Protein AF-A0A1C5T9K5-F1 (afdb_monomer_lite)

Sequence (155 aa):
MFAISLLAHETYLRQEYARAKGLVQGAFLMADTTYPIPIIYLNCVQAMCQINLKEQKEAIHSVNSAWEMARPDRFWEPFIEYHGLLQGLLEVCVRKKEPEIYKQLAGEIISFSRSWMKIHNPKMQKTVTDLLSPLEFSIAMLACRNWTNQEFWKS

Secondary structure (DSSP, 8-state):
-HHHHHHHHHHHHTT-HHHHHHHHHHHHHH-SS--HHHHHHHHHHHHHHHHHTT-HHHHHHHHHHHHHHHGGGT--HHHHHHTTTTTTHHIIIIITT-HHHHHHHHHHHHHHHHHHHHHHGGGSSSPPPSSS-HHHHHHHHHHTTT--HHHHH--

pLDDT: mean 89.66, std 10.44, range [45.16, 98.56]

Radius of gyration: 15.31 Å; chains: 1; bounding box: 41×36×38 Å

Foldseek 3Di:
DQVLLVVLVVCVVVVVLVVSLVSLVVVVVPDPDDDLVSLLSSLLSNLLSCVSVLVQVSSLVSNLVSCVSCPVVVNCVSCLVCLLSNLCSCVVNDCVPPVPNSVVSQVSSLVSVVVCQVVPQVVDPDGDDSPDRSNRSSVVSCVVVVHDPCSNNVD

Structure (mmCIF, N/CA/C/O backbone):
data_AF-A0A1C5T9K5-F1
#
_entry.id   AF-A0A1C5T9K5-F1
#
loop_
_atom_site.group_PDB
_atom_site.id
_atom_site.type_symbol
_atom_site.label_atom_id
_atom_site.label_alt_id
_atom_site.label_comp_id
_atom_site.label_asym_id
_atom_site.label_entity_id
_atom_site.label_seq_id
_atom_site.pdbx_PDB_ins_code
_atom_site.Cartn_x
_atom_site.Cartn_y
_atom_site.Cartn_z
_atom_site.occupancy
_atom_site.B_iso_or_equiv
_atom_site.auth_seq_id
_atom_site.auth_comp_id
_atom_site.auth_asym_id
_atom_site.auth_atom_id
_atom_site.pdbx_PDB_model_num
ATOM 1 N N . MET A 1 1 ? -14.377 -11.401 -5.842 1.00 85.88 1 MET A N 1
ATOM 2 C CA . MET A 1 1 ? -13.617 -10.321 -5.166 1.00 85.88 1 MET A CA 1
ATOM 3 C C . MET A 1 1 ? -12.305 -9.941 -5.846 1.00 85.88 1 MET A C 1
ATOM 5 O O . MET A 1 1 ? -12.094 -8.752 -6.021 1.00 85.88 1 MET A O 1
ATOM 9 N N . PHE A 1 2 ? -11.456 -10.876 -6.291 1.00 89.25 2 PHE A N 1
ATOM 10 C CA . PHE A 1 2 ? -10.180 -10.515 -6.944 1.00 89.25 2 PHE A CA 1
ATOM 11 C C . PHE A 1 2 ? -10.342 -9.658 -8.221 1.00 89.25 2 PHE A C 1
ATOM 13 O O . PHE A 1 2 ? -9.606 -8.707 -8.444 1.00 89.25 2 PHE A O 1
ATOM 20 N N . ALA A 1 3 ? -11.376 -9.902 -9.033 1.00 93.94 3 ALA A N 1
ATOM 21 C CA . ALA A 1 3 ? -11.682 -9.021 -10.167 1.00 93.94 3 ALA A CA 1
ATOM 22 C C . ALA A 1 3 ? -11.980 -7.569 -9.732 1.00 93.94 3 ALA A C 1
ATOM 24 O O . ALA A 1 3 ? -11.598 -6.625 -10.418 1.00 93.94 3 ALA A O 1
ATOM 25 N N . ILE A 1 4 ? -12.616 -7.386 -8.568 1.00 94.56 4 ILE A N 1
ATOM 26 C CA . ILE A 1 4 ? -12.913 -6.056 -8.028 1.00 94.56 4 ILE A CA 1
ATOM 27 C C . ILE A 1 4 ? -11.651 -5.382 -7.492 1.00 94.56 4 ILE A C 1
ATOM 29 O O . ILE A 1 4 ? -11.523 -4.176 -7.661 1.00 94.56 4 ILE A O 1
ATOM 33 N N . SER A 1 5 ? -10.691 -6.118 -6.915 1.00 94.50 5 SER A N 1
ATOM 34 C CA . SER A 1 5 ? -9.419 -5.508 -6.498 1.00 94.50 5 SER A CA 1
ATOM 35 C C . SER A 1 5 ? -8.642 -4.957 -7.690 1.00 94.50 5 SER A C 1
ATOM 37 O O . SER A 1 5 ? -8.123 -3.847 -7.610 1.00 94.50 5 SER A O 1
ATOM 39 N N . LEU A 1 6 ? -8.627 -5.675 -8.819 1.00 96.12 6 LEU A N 1
ATOM 40 C CA . LEU A 1 6 ? -8.020 -5.187 -10.060 1.00 96.12 6 LEU A CA 1
ATOM 41 C C . LEU A 1 6 ? -8.764 -3.969 -10.624 1.00 96.12 6 LEU A C 1
ATOM 43 O O . LEU A 1 6 ? -8.126 -2.975 -10.961 1.00 96.12 6 LEU A O 1
ATOM 47 N N . LEU A 1 7 ? -10.100 -4.012 -10.674 1.00 97.94 7 LEU A N 1
ATOM 48 C CA . LEU A 1 7 ? -10.918 -2.889 -11.148 1.00 97.94 7 LEU A CA 1
ATOM 49 C C . LEU A 1 7 ? -10.754 -1.642 -10.265 1.00 97.94 7 LEU A C 1
ATOM 51 O O . LEU A 1 7 ? -10.615 -0.529 -10.770 1.00 97.94 7 LEU A O 1
ATOM 55 N N . ALA A 1 8 ? -10.752 -1.812 -8.943 1.00 98.00 8 ALA A N 1
ATOM 56 C CA . ALA A 1 8 ? -10.549 -0.722 -7.999 1.00 98.00 8 ALA A CA 1
ATOM 57 C C . ALA A 1 8 ? -9.136 -0.139 -8.120 1.00 98.00 8 ALA A C 1
ATOM 59 O O . ALA A 1 8 ? -8.983 1.080 -8.095 1.00 98.00 8 ALA A O 1
ATOM 60 N N . HIS A 1 9 ? -8.114 -0.978 -8.314 1.00 97.81 9 HIS A N 1
ATOM 61 C CA . HIS A 1 9 ? -6.752 -0.509 -8.554 1.00 97.81 9 HIS A CA 1
ATOM 62 C C . HIS A 1 9 ? -6.638 0.259 -9.881 1.00 97.81 9 HIS A C 1
ATOM 64 O O . HIS A 1 9 ? -6.068 1.345 -9.914 1.00 97.81 9 HIS A O 1
ATOM 70 N N . GLU A 1 10 ? -7.239 -0.228 -10.965 1.00 97.94 10 GLU A N 1
ATOM 71 C CA . GLU A 1 10 ? -7.282 0.497 -12.241 1.00 97.94 10 GLU A CA 1
ATOM 72 C C . GLU A 1 10 ? -8.002 1.852 -12.104 1.00 97.94 10 GLU A C 1
ATOM 74 O O . GLU A 1 10 ? -7.507 2.881 -12.567 1.00 97.94 10 GLU A O 1
ATOM 79 N N . THR A 1 11 ? -9.124 1.875 -11.381 1.00 98.38 11 THR A N 1
ATOM 80 C CA . THR A 1 11 ? -9.870 3.102 -11.058 1.00 98.38 11 THR A CA 1
ATOM 81 C C . THR A 1 11 ? -9.022 4.069 -10.218 1.00 98.38 11 THR A C 1
ATOM 83 O O . THR A 1 11 ? -9.031 5.277 -10.456 1.00 98.38 11 THR A O 1
ATOM 86 N N . TYR A 1 12 ? -8.223 3.548 -9.280 1.00 98.06 12 TYR A N 1
ATOM 87 C CA . TYR A 1 12 ? -7.244 4.326 -8.519 1.00 98.06 12 TYR A CA 1
ATOM 88 C C . TYR A 1 12 ? -6.169 4.941 -9.428 1.00 98.06 12 TYR A C 1
ATOM 90 O O . TYR A 1 12 ? -5.847 6.118 -9.275 1.00 98.06 12 TYR A O 1
ATOM 98 N N . LEU A 1 13 ? -5.640 4.190 -10.401 1.00 96.00 13 LEU A N 1
ATOM 99 C CA . LEU A 1 13 ? -4.630 4.688 -11.346 1.00 96.00 13 LEU A CA 1
ATOM 100 C C . LEU A 1 13 ? -5.172 5.805 -12.251 1.00 96.00 13 LEU A C 1
ATOM 102 O O . LEU A 1 13 ? -4.418 6.688 -12.659 1.00 96.00 13 LEU A O 1
ATOM 106 N N . ARG A 1 14 ? -6.485 5.819 -12.508 1.00 97.75 14 ARG A N 1
ATOM 107 C CA . ARG A 1 14 ? -7.199 6.929 -13.167 1.00 97.75 14 ARG A CA 1
ATOM 108 C C . ARG A 1 14 ? -7.465 8.127 -12.251 1.00 97.75 14 ARG A C 1
ATOM 110 O O . ARG A 1 14 ? -8.081 9.095 -12.681 1.00 97.75 14 ARG A O 1
ATOM 117 N N . GLN A 1 15 ? -6.976 8.081 -11.012 1.00 96.94 15 GLN A N 1
ATOM 118 C CA . GLN A 1 15 ? -7.138 9.107 -9.979 1.00 96.94 15 GLN A CA 1
ATOM 119 C C . GLN A 1 15 ? -8.588 9.300 -9.504 1.00 96.94 15 GLN A C 1
ATOM 121 O O . GLN A 1 15 ? -8.910 10.279 -8.833 1.00 96.94 15 GLN A O 1
ATOM 126 N N . GLU A 1 16 ? -9.472 8.339 -9.778 1.00 98.19 16 GLU A N 1
ATOM 127 C CA . GLU A 1 16 ? -10.859 8.343 -9.308 1.00 98.19 16 GLU A CA 1
ATOM 128 C C . GLU A 1 16 ? -10.943 7.750 -7.883 1.00 98.19 16 GLU A C 1
ATOM 130 O O . GLU A 1 16 ? -11.641 6.768 -7.631 1.00 98.19 16 GLU A O 1
ATOM 135 N N . TYR A 1 17 ? -10.205 8.328 -6.926 1.00 98.00 17 TYR A N 1
ATOM 136 C CA . TYR A 1 17 ? -9.956 7.729 -5.602 1.00 98.00 17 TYR A CA 1
ATOM 137 C C . TYR A 1 17 ? -11.228 7.431 -4.798 1.00 98.00 17 TYR A C 1
ATOM 139 O O . TYR A 1 17 ? -11.350 6.359 -4.207 1.00 98.00 17 TYR A O 1
ATOM 147 N N . ALA A 1 18 ? -12.200 8.348 -4.797 1.00 98.31 18 ALA A N 1
ATOM 148 C CA . ALA A 1 18 ? -13.473 8.147 -4.103 1.00 98.31 18 ALA A CA 1
ATOM 149 C C . ALA A 1 18 ? -14.289 7.001 -4.724 1.00 98.31 18 ALA A C 1
ATOM 151 O O . ALA A 1 18 ? -14.890 6.203 -4.006 1.00 98.31 18 ALA A O 1
ATOM 152 N N . ARG A 1 19 ? -14.259 6.875 -6.056 1.00 98.31 19 ARG A N 1
ATOM 153 C CA . ARG A 1 19 ? -14.926 5.786 -6.776 1.00 98.31 19 ARG A CA 1
ATOM 154 C C . ARG A 1 19 ? -14.241 4.451 -6.508 1.00 98.31 19 ARG A C 1
ATOM 156 O O . ARG A 1 19 ? -14.924 3.481 -6.202 1.00 98.31 19 ARG A O 1
ATOM 163 N N . ALA A 1 20 ? -12.911 4.408 -6.573 1.00 98.56 20 ALA A N 1
ATOM 164 C CA . ALA A 1 20 ? -12.129 3.217 -6.251 1.00 98.56 20 ALA A CA 1
ATOM 165 C C . ALA A 1 20 ? -12.397 2.745 -4.813 1.00 98.56 20 ALA A C 1
ATOM 167 O O . ALA A 1 20 ? -12.703 1.573 -4.601 1.00 98.56 20 ALA A O 1
ATOM 168 N N . LYS A 1 21 ? -12.396 3.665 -3.839 1.00 98.50 21 LYS A N 1
ATOM 169 C CA . LYS A 1 21 ? -12.785 3.378 -2.450 1.00 98.50 21 LYS A CA 1
ATOM 170 C C . LYS A 1 21 ? -14.209 2.815 -2.361 1.00 98.50 21 LYS A C 1
ATOM 172 O O . LYS A 1 21 ? -14.415 1.810 -1.688 1.00 98.50 21 LYS A O 1
ATOM 177 N N . GLY A 1 22 ? -15.172 3.408 -3.071 1.00 98.19 22 GLY A N 1
ATOM 178 C CA . GLY A 1 22 ? -16.553 2.916 -3.125 1.00 98.19 22 GLY A CA 1
ATOM 179 C C . GLY A 1 22 ? -16.676 1.501 -3.704 1.00 98.19 22 GLY A C 1
ATOM 180 O O . GLY A 1 22 ? -17.421 0.686 -3.165 1.00 98.19 22 GLY A O 1
ATOM 181 N N . LEU A 1 23 ? -15.903 1.173 -4.747 1.00 98.19 23 LEU A N 1
ATOM 182 C CA . LEU A 1 23 ? -15.835 -0.186 -5.304 1.00 98.19 23 LEU A CA 1
ATOM 183 C C . LEU A 1 23 ? -15.324 -1.195 -4.270 1.00 98.19 23 LEU A C 1
ATOM 185 O O . LEU A 1 23 ? -15.892 -2.279 -4.144 1.00 98.19 23 LEU A O 1
ATOM 189 N N . VAL A 1 24 ? -14.282 -0.835 -3.513 1.00 98.00 24 VAL A N 1
ATOM 190 C CA . VAL A 1 24 ? -13.754 -1.697 -2.448 1.00 98.00 24 VAL A CA 1
ATOM 191 C C . VAL A 1 24 ? -14.787 -1.905 -1.338 1.00 98.00 24 VAL A C 1
ATOM 193 O O . VAL A 1 24 ? -15.056 -3.042 -0.957 1.00 98.00 24 VAL A O 1
ATOM 196 N N . GLN A 1 25 ? -15.419 -0.834 -0.859 1.00 97.06 25 GLN A N 1
ATOM 197 C CA . GLN A 1 25 ? -16.441 -0.918 0.189 1.00 97.06 25 GLN A CA 1
ATOM 198 C C . GLN A 1 25 ? -17.658 -1.741 -0.253 1.00 97.06 25 GLN A C 1
ATOM 200 O O . GLN A 1 25 ? -18.175 -2.542 0.524 1.00 97.06 25 GLN A O 1
ATOM 205 N N . GLY A 1 26 ? -18.077 -1.600 -1.515 1.00 96.75 26 GLY A N 1
ATOM 206 C CA . GLY A 1 26 ? -19.110 -2.444 -2.110 1.00 96.75 26 GLY A CA 1
ATOM 207 C C . GLY A 1 26 ? -18.705 -3.919 -2.143 1.00 96.75 26 GLY A C 1
ATOM 208 O O . GLY A 1 26 ? -19.513 -4.777 -1.800 1.00 96.75 26 GLY A O 1
ATOM 209 N N . ALA A 1 27 ? -17.446 -4.225 -2.474 1.00 95.81 27 ALA A N 1
ATOM 210 C CA . ALA A 1 27 ? -16.939 -5.597 -2.441 1.00 95.81 27 ALA A CA 1
ATOM 211 C C . ALA A 1 27 ? -16.984 -6.202 -1.032 1.00 95.81 27 ALA A C 1
ATOM 213 O O . ALA A 1 27 ? -17.383 -7.354 -0.893 1.00 95.81 27 ALA A O 1
ATOM 214 N N . PHE A 1 28 ? -16.618 -5.432 -0.002 1.00 95.06 28 PHE A N 1
ATOM 215 C CA . PHE A 1 28 ? -16.715 -5.883 1.389 1.00 95.06 28 PHE A CA 1
ATOM 216 C C . PHE A 1 28 ? -18.160 -6.097 1.837 1.00 95.06 28 PHE A C 1
ATOM 218 O O . PHE A 1 28 ? -18.438 -7.085 2.505 1.00 95.06 28 PHE A O 1
ATOM 225 N N . LEU A 1 29 ? -19.086 -5.219 1.439 1.00 94.88 29 LEU A N 1
ATOM 226 C CA . LEU A 1 29 ? -20.507 -5.358 1.772 1.00 94.88 29 LEU A CA 1
ATOM 227 C C . LEU A 1 29 ? -21.147 -6.591 1.117 1.00 94.88 29 LEU A C 1
ATOM 229 O O . LEU A 1 29 ? -22.033 -7.209 1.697 1.00 94.88 29 LEU A O 1
ATOM 233 N N . MET A 1 30 ? -20.720 -6.925 -0.101 1.00 91.56 30 MET A N 1
ATOM 234 C CA . MET A 1 30 ? -21.253 -8.055 -0.867 1.00 91.56 30 MET A CA 1
ATOM 235 C C . MET A 1 30 ? -20.560 -9.388 -0.560 1.00 91.56 30 MET A C 1
ATOM 237 O O . MET A 1 30 ? -20.980 -10.414 -1.093 1.00 91.56 30 MET A O 1
ATOM 241 N N . ALA A 1 31 ? -19.493 -9.389 0.241 1.00 90.12 31 ALA A N 1
ATOM 242 C CA . ALA A 1 31 ? -18.798 -10.611 0.614 1.00 90.12 31 ALA A CA 1
ATOM 243 C C . ALA A 1 31 ? -19.671 -11.437 1.572 1.00 90.12 31 ALA A C 1
ATOM 245 O O . ALA A 1 31 ? -20.016 -10.991 2.662 1.00 90.12 31 ALA A O 1
ATOM 246 N N . ASP A 1 32 ? -20.014 -12.654 1.164 1.00 86.94 32 ASP A N 1
ATOM 247 C CA . ASP A 1 32 ? -20.754 -13.638 1.959 1.00 86.94 32 ASP A CA 1
ATOM 248 C C . ASP A 1 32 ? -19.838 -14.471 2.869 1.00 86.94 32 ASP A C 1
ATOM 250 O O . ASP A 1 32 ? -20.283 -15.054 3.857 1.00 86.94 32 ASP A O 1
ATOM 254 N N . THR A 1 33 ? -18.544 -14.513 2.549 1.00 88.25 33 THR A N 1
ATOM 255 C CA . THR A 1 33 ? -17.512 -15.197 3.324 1.00 88.25 33 THR A CA 1
ATOM 256 C C . THR A 1 33 ? -16.155 -14.497 3.210 1.00 88.25 33 THR A C 1
ATOM 258 O O . THR A 1 33 ? -15.931 -13.614 2.375 1.00 88.25 33 THR A O 1
ATOM 261 N N . THR A 1 34 ? -15.216 -14.903 4.061 1.00 86.38 34 THR A N 1
ATOM 262 C CA . THR A 1 34 ? -13.850 -14.385 4.066 1.00 86.38 34 THR A CA 1
ATOM 263 C C . THR A 1 34 ? -13.026 -15.083 2.993 1.00 86.38 34 THR A C 1
ATOM 265 O O . THR A 1 34 ? -12.726 -16.270 3.095 1.00 86.38 34 THR A O 1
ATOM 268 N N . TYR A 1 35 ? -12.585 -14.319 1.995 1.00 89.19 35 TYR A N 1
ATOM 269 C CA . TYR A 1 35 ? -11.564 -14.743 1.039 1.00 89.19 35 TYR A CA 1
ATOM 270 C C . TYR A 1 35 ? -10.278 -13.944 1.311 1.00 89.19 35 TYR A C 1
ATOM 272 O O . TYR A 1 35 ? -10.178 -12.806 0.844 1.00 89.19 35 TYR A O 1
ATOM 280 N N . PRO A 1 36 ? -9.304 -14.488 2.068 1.00 91.25 36 PRO A N 1
ATOM 281 C CA . PRO A 1 36 ? -8.221 -13.687 2.640 1.00 91.25 36 PRO A CA 1
ATOM 282 C C . PRO A 1 36 ? -7.380 -12.936 1.607 1.00 91.25 36 PRO A C 1
ATOM 284 O O . PRO A 1 36 ? -7.255 -11.720 1.684 1.00 91.25 36 PRO A O 1
ATOM 287 N N . ILE A 1 37 ? -6.888 -13.629 0.575 1.00 94.81 37 ILE A N 1
ATOM 288 C CA . ILE A 1 37 ? -6.024 -13.031 -0.456 1.00 94.81 37 ILE A CA 1
ATOM 289 C C . ILE A 1 37 ? -6.665 -11.789 -1.105 1.00 94.81 37 ILE A C 1
ATOM 291 O O . ILE A 1 37 ? -6.085 -10.705 -1.016 1.00 94.81 37 ILE A O 1
ATOM 295 N N . PRO A 1 38 ? -7.859 -11.866 -1.731 1.00 94.75 38 PRO A N 1
ATOM 296 C CA . PRO A 1 38 ? -8.454 -10.681 -2.338 1.00 94.75 38 PRO A CA 1
ATOM 297 C C . PRO A 1 38 ? -8.838 -9.609 -1.310 1.00 94.75 38 PRO A C 1
ATOM 299 O O . PRO A 1 38 ? -8.806 -8.435 -1.660 1.00 94.75 38 PRO A O 1
ATOM 302 N N . ILE A 1 39 ? -9.164 -9.963 -0.061 1.00 96.25 39 ILE A N 1
ATOM 303 C CA . ILE A 1 39 ? -9.445 -8.974 0.993 1.00 96.25 39 ILE A CA 1
ATOM 304 C C . ILE A 1 39 ? -8.181 -8.198 1.385 1.00 96.25 39 ILE A C 1
ATOM 306 O O . ILE A 1 39 ? -8.265 -6.985 1.578 1.00 96.25 39 ILE A O 1
ATOM 310 N N . ILE A 1 40 ? -7.017 -8.848 1.458 1.00 97.62 40 ILE A N 1
ATOM 311 C CA . ILE A 1 40 ? -5.730 -8.179 1.715 1.00 97.62 40 ILE A CA 1
ATOM 312 C C . ILE A 1 40 ? -5.453 -7.162 0.601 1.00 97.62 40 ILE A C 1
ATOM 314 O O . ILE A 1 40 ? -5.245 -5.982 0.881 1.00 97.62 40 ILE A O 1
ATOM 318 N N . TYR A 1 41 ? -5.561 -7.583 -0.664 1.00 97.81 41 TYR A N 1
ATOM 319 C CA . TYR A 1 41 ? -5.410 -6.692 -1.819 1.00 97.81 41 TYR A CA 1
ATOM 320 C C . TYR A 1 41 ? -6.404 -5.522 -1.799 1.00 97.81 41 TYR A C 1
ATOM 322 O O . TYR A 1 41 ? -6.016 -4.376 -2.025 1.00 97.81 41 TYR A O 1
ATOM 330 N N . LEU A 1 42 ? -7.681 -5.788 -1.512 1.00 97.75 42 LEU A N 1
ATOM 331 C CA . LEU A 1 42 ? -8.717 -4.758 -1.409 1.00 97.75 42 LEU A CA 1
ATOM 332 C C . LEU A 1 42 ? -8.400 -3.745 -0.302 1.00 97.75 42 LEU A C 1
ATOM 334 O O . LEU A 1 42 ? -8.509 -2.545 -0.537 1.00 97.75 42 LEU A O 1
ATOM 338 N N . ASN A 1 43 ? -7.946 -4.198 0.868 1.00 98.00 43 ASN A N 1
ATOM 339 C CA . ASN A 1 43 ? -7.538 -3.308 1.955 1.00 98.00 43 ASN A CA 1
ATOM 340 C C . ASN A 1 43 ? -6.328 -2.442 1.577 1.00 98.00 43 ASN A C 1
ATOM 342 O O . ASN A 1 43 ? -6.318 -1.253 1.894 1.00 98.00 43 ASN A O 1
ATOM 346 N N . CYS A 1 44 ? -5.341 -2.985 0.853 1.00 98.12 44 CYS A N 1
ATOM 347 C CA . CYS A 1 44 ? -4.236 -2.181 0.325 1.00 98.12 44 CYS A CA 1
ATOM 348 C C . CYS A 1 44 ? -4.738 -1.098 -0.642 1.00 98.12 44 CYS A C 1
ATOM 350 O O . CYS A 1 44 ? -4.380 0.069 -0.489 1.00 98.12 44 CYS A O 1
ATOM 352 N N . VAL A 1 45 ? -5.617 -1.448 -1.589 1.00 98.19 45 VAL A N 1
ATOM 353 C CA . VAL A 1 45 ? -6.203 -0.480 -2.535 1.00 98.19 45 VAL A CA 1
ATOM 354 C C . VAL A 1 45 ? -7.035 0.576 -1.803 1.00 98.19 45 VAL A C 1
ATOM 356 O O . VAL A 1 45 ? -6.950 1.762 -2.125 1.00 98.19 45 VAL A O 1
ATOM 359 N N . GLN A 1 46 ? -7.802 0.185 -0.784 1.00 98.50 46 GLN A N 1
ATOM 360 C CA . GLN A 1 46 ? -8.557 1.123 0.040 1.00 98.50 46 GLN A CA 1
ATOM 361 C C . GLN A 1 46 ? -7.635 2.084 0.795 1.00 98.50 46 GLN A C 1
ATOM 363 O O . GLN A 1 46 ? -7.884 3.289 0.755 1.00 98.50 46 GLN A O 1
ATOM 368 N N . ALA A 1 47 ? -6.547 1.592 1.394 1.00 98.00 47 ALA A N 1
ATOM 369 C CA . ALA A 1 47 ? -5.545 2.436 2.041 1.00 98.00 47 ALA A CA 1
ATOM 370 C C . ALA A 1 47 ? -4.925 3.437 1.059 1.00 98.00 47 ALA A C 1
ATOM 372 O O . ALA A 1 47 ? -4.853 4.628 1.351 1.00 98.00 47 ALA A O 1
ATOM 373 N N . MET A 1 48 ? -4.546 2.982 -0.138 1.00 96.81 48 MET A N 1
ATOM 374 C CA . MET A 1 48 ? -4.027 3.852 -1.196 1.00 96.81 48 MET A CA 1
ATOM 375 C C . MET A 1 48 ? -5.021 4.971 -1.542 1.00 96.81 48 MET A C 1
ATOM 377 O O . MET A 1 48 ? -4.633 6.138 -1.640 1.00 96.81 48 MET A O 1
ATOM 381 N N . CYS A 1 49 ? -6.310 4.646 -1.684 1.00 97.69 49 CYS A N 1
ATOM 382 C CA . CYS A 1 49 ? -7.356 5.643 -1.924 1.00 97.69 49 CYS A CA 1
ATOM 383 C C . CYS A 1 49 ? -7.482 6.625 -0.750 1.00 97.69 49 CYS A C 1
ATOM 385 O O . CYS A 1 49 ? -7.514 7.833 -0.968 1.00 97.69 49 CYS A O 1
ATOM 387 N N . GLN A 1 50 ? -7.503 6.119 0.484 1.00 97.12 50 GLN A N 1
ATOM 388 C CA . GLN A 1 50 ? -7.632 6.911 1.710 1.00 97.12 50 GLN A CA 1
ATOM 389 C C . GLN A 1 50 ? -6.471 7.901 1.887 1.00 97.12 50 GLN A C 1
ATOM 391 O O . GLN A 1 50 ? -6.720 9.070 2.173 1.00 97.12 50 GLN A O 1
ATOM 396 N N . ILE A 1 51 ? -5.223 7.499 1.607 1.00 92.75 51 ILE A N 1
ATOM 397 C CA . ILE A 1 51 ? -4.066 8.418 1.596 1.00 92.75 51 ILE A CA 1
ATOM 398 C C . ILE A 1 51 ? -4.316 9.578 0.625 1.00 92.75 51 ILE A C 1
ATOM 400 O O . ILE A 1 51 ? -4.120 10.744 0.962 1.00 92.75 51 ILE A O 1
ATOM 404 N N . ASN A 1 52 ? -4.789 9.281 -0.588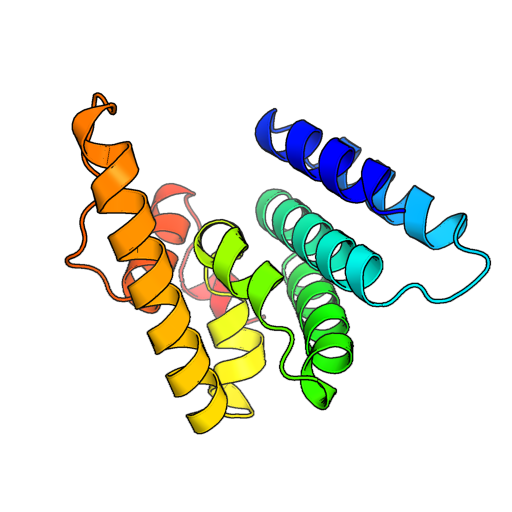 1.00 92.56 52 ASN A N 1
ATOM 405 C CA . ASN A 1 52 ? -5.044 10.309 -1.601 1.00 92.56 52 ASN A CA 1
ATOM 406 C C . ASN A 1 52 ? -6.230 11.221 -1.246 1.00 92.56 52 ASN A C 1
ATOM 408 O O . ASN A 1 52 ? -6.259 12.376 -1.665 1.00 92.56 52 ASN A O 1
ATOM 412 N N . LEU A 1 53 ? -7.174 10.726 -0.445 1.00 94.00 53 LEU A N 1
ATOM 413 C CA . LEU A 1 53 ? -8.311 11.481 0.087 1.00 94.00 53 LEU A CA 1
ATOM 414 C C . LEU A 1 53 ? -8.004 12.189 1.419 1.00 94.00 53 LEU A C 1
ATOM 416 O O . LEU A 1 53 ? -8.882 12.853 1.962 1.00 94.00 53 LEU A O 1
ATOM 420 N N . LYS A 1 54 ? -6.765 12.093 1.927 1.00 91.38 54 LYS A N 1
ATOM 421 C CA . LYS A 1 54 ? -6.325 12.634 3.229 1.00 91.38 54 LYS A CA 1
ATOM 422 C C . LYS A 1 54 ? -7.034 12.016 4.447 1.00 91.38 54 LYS A C 1
ATOM 424 O O . LYS A 1 54 ? -7.144 12.641 5.497 1.00 91.38 54 LYS A O 1
ATOM 429 N N . GLU A 1 55 ? -7.461 10.764 4.332 1.00 94.62 55 GLU A N 1
ATOM 430 C CA . GLU A 1 55 ? -8.133 9.972 5.372 1.00 94.62 55 GLU A CA 1
ATOM 431 C C . GLU A 1 55 ? -7.118 9.073 6.103 1.00 94.62 55 GLU A C 1
ATOM 433 O O . GLU A 1 55 ? -7.119 7.846 5.996 1.00 94.62 55 GLU A O 1
ATOM 438 N N . GLN A 1 56 ? -6.159 9.701 6.786 1.00 90.31 56 GLN A N 1
ATOM 439 C CA . GLN A 1 56 ? -4.954 9.024 7.277 1.00 90.31 56 GLN A CA 1
ATOM 440 C C . GLN A 1 56 ? -5.237 7.941 8.331 1.00 90.31 56 GLN A C 1
ATOM 442 O O . GLN A 1 56 ? -4.634 6.867 8.306 1.00 90.31 56 GLN A O 1
ATOM 447 N N . LYS A 1 57 ? -6.168 8.200 9.256 1.00 93.69 57 LYS A N 1
ATOM 448 C CA . LYS A 1 57 ? -6.520 7.247 10.322 1.00 93.69 57 LYS A CA 1
ATOM 449 C C . LYS A 1 57 ? -7.155 5.990 9.739 1.00 93.69 57 LYS A C 1
ATOM 451 O O . LYS A 1 57 ? -6.849 4.873 10.151 1.00 93.69 57 LYS A O 1
ATOM 456 N N . GLU A 1 58 ? -8.010 6.179 8.748 1.00 96.69 58 GLU A N 1
ATOM 457 C CA . GLU A 1 58 ? -8.692 5.123 8.029 1.00 96.69 58 GLU A CA 1
ATOM 458 C C . GLU A 1 58 ? -7.707 4.335 7.159 1.00 96.69 58 GLU A C 1
ATOM 460 O O . GLU A 1 58 ? -7.801 3.110 7.105 1.00 96.69 58 GLU A O 1
ATOM 465 N N . ALA A 1 59 ? -6.719 5.004 6.554 1.00 96.44 59 ALA A N 1
ATOM 466 C CA . ALA A 1 59 ? -5.646 4.351 5.806 1.00 96.44 59 ALA A CA 1
ATOM 467 C C . ALA A 1 59 ? -4.804 3.426 6.699 1.00 96.44 59 ALA A C 1
ATOM 469 O O . ALA A 1 59 ? -4.560 2.271 6.345 1.00 96.44 59 ALA A O 1
ATOM 470 N N . ILE A 1 60 ? -4.429 3.898 7.893 1.00 95.50 60 ILE A N 1
ATOM 471 C CA . ILE A 1 60 ? -3.740 3.090 8.910 1.00 95.50 60 ILE A CA 1
ATOM 472 C C . ILE A 1 60 ? -4.598 1.886 9.312 1.00 95.50 60 ILE A C 1
ATOM 474 O O . ILE A 1 60 ? -4.079 0.775 9.440 1.00 95.50 60 ILE A O 1
ATOM 478 N N . HIS A 1 61 ? -5.904 2.073 9.507 1.00 96.81 61 HIS A N 1
ATOM 479 C CA . HIS A 1 61 ? -6.804 0.974 9.851 1.00 96.81 61 HIS A CA 1
ATOM 480 C C . HIS A 1 61 ? -6.846 -0.100 8.753 1.00 96.81 61 HIS A C 1
ATOM 482 O O . HIS A 1 61 ? -6.649 -1.278 9.050 1.00 96.81 61 HIS A O 1
ATOM 488 N N . SER A 1 62 ? -7.016 0.303 7.491 1.00 97.88 62 SER A N 1
ATOM 489 C CA . SER A 1 62 ? -7.045 -0.610 6.342 1.00 97.88 62 SER A CA 1
ATOM 490 C C . SER A 1 62 ? -5.733 -1.392 6.197 1.00 97.88 62 SER A C 1
ATOM 492 O O . SER A 1 62 ? -5.757 -2.612 6.038 1.00 97.88 62 SER A O 1
ATOM 494 N N . VAL A 1 63 ? -4.572 -0.732 6.330 1.00 96.88 63 VAL A N 1
ATOM 495 C CA . VAL A 1 63 ? -3.266 -1.420 6.279 1.00 96.88 63 VAL A CA 1
ATOM 496 C C . VAL A 1 63 ? -3.096 -2.397 7.438 1.00 96.88 63 VAL A C 1
ATOM 498 O O . VAL A 1 63 ? -2.638 -3.511 7.209 1.00 96.88 63 VAL A O 1
ATOM 501 N N . ASN A 1 64 ? -3.482 -2.034 8.665 1.00 96.12 64 ASN A N 1
ATOM 502 C CA . ASN A 1 64 ? -3.411 -2.972 9.790 1.00 96.12 64 ASN A CA 1
ATOM 503 C C . ASN A 1 64 ? -4.349 -4.172 9.588 1.00 96.12 64 ASN A C 1
ATOM 505 O O . ASN A 1 64 ? -3.959 -5.290 9.901 1.00 96.12 64 ASN A O 1
ATOM 509 N N . SER A 1 65 ? -5.549 -3.967 9.035 1.00 96.19 65 SER A N 1
ATOM 510 C CA . SER A 1 65 ? -6.472 -5.065 8.726 1.00 96.19 65 SER A CA 1
ATOM 511 C C . SER A 1 65 ? -5.872 -6.037 7.706 1.00 96.19 65 SER A C 1
ATOM 513 O O . SER A 1 65 ? -5.873 -7.247 7.934 1.00 96.19 65 SER A O 1
ATOM 515 N N . ALA A 1 66 ? -5.280 -5.511 6.628 1.00 97.06 66 ALA A N 1
ATOM 516 C CA . ALA A 1 66 ? -4.532 -6.315 5.666 1.00 97.06 66 ALA A CA 1
ATOM 517 C C . ALA A 1 66 ? -3.358 -7.050 6.330 1.00 97.06 66 ALA A C 1
ATOM 519 O O . ALA A 1 66 ? -3.153 -8.236 6.080 1.00 97.06 66 ALA A O 1
ATOM 520 N N . TRP A 1 67 ? -2.586 -6.350 7.168 1.00 96.25 67 TRP A N 1
ATOM 521 C CA . TRP A 1 67 ? -1.380 -6.882 7.800 1.00 96.25 67 TRP A CA 1
ATOM 522 C C . TRP A 1 67 ? -1.689 -8.046 8.735 1.00 96.25 67 TRP A C 1
ATOM 524 O O . TRP A 1 67 ? -1.086 -9.103 8.595 1.00 96.25 67 TRP A O 1
ATOM 534 N N . GLU A 1 68 ? -2.656 -7.895 9.643 1.00 95.00 68 GLU A N 1
ATOM 535 C CA . GLU A 1 68 ? -3.022 -8.967 10.578 1.00 95.00 68 GLU A CA 1
ATOM 536 C C . GLU A 1 68 ? -3.560 -10.206 9.852 1.00 95.00 68 GLU A C 1
ATOM 538 O O . GLU A 1 68 ? -3.322 -11.327 10.294 1.00 95.00 68 GLU A O 1
ATOM 543 N N . MET A 1 69 ? -4.232 -10.024 8.711 1.00 95.56 69 MET A N 1
ATOM 544 C CA . MET A 1 69 ? -4.697 -11.139 7.885 1.00 95.56 69 MET A CA 1
ATOM 545 C C . MET A 1 69 ? -3.550 -11.843 7.148 1.00 95.56 69 MET A C 1
ATOM 547 O O . MET A 1 69 ? -3.574 -13.059 7.004 1.00 95.56 69 MET A O 1
ATOM 551 N N . ALA A 1 70 ? -2.548 -11.091 6.693 1.00 95.75 70 ALA A N 1
ATOM 552 C CA . ALA A 1 70 ? -1.386 -11.611 5.974 1.00 95.75 70 ALA A CA 1
ATOM 553 C C . ALA A 1 70 ? -0.314 -12.234 6.885 1.00 95.75 70 ALA A C 1
ATOM 555 O O . ALA A 1 70 ? 0.476 -13.077 6.452 1.00 95.75 70 ALA A O 1
ATOM 556 N N . ARG A 1 71 ? -0.244 -11.780 8.141 1.00 91.38 71 ARG A N 1
ATOM 557 C CA . ARG A 1 71 ? 0.841 -12.075 9.083 1.00 91.38 71 ARG A CA 1
ATOM 558 C C . ARG A 1 71 ? 1.055 -13.569 9.366 1.00 91.38 71 ARG A C 1
ATOM 560 O O . ARG A 1 71 ? 2.226 -13.954 9.385 1.00 91.38 71 ARG A O 1
ATOM 567 N N . PRO A 1 72 ? 0.019 -14.411 9.571 1.00 92.50 72 PRO A N 1
ATOM 568 C CA . PRO A 1 72 ? 0.214 -15.830 9.884 1.00 92.50 72 PRO A CA 1
ATOM 569 C C . PRO A 1 72 ? 0.980 -16.587 8.794 1.00 92.50 72 PRO A C 1
ATOM 571 O O . PRO A 1 72 ? 1.839 -17.408 9.108 1.00 92.50 72 PRO A O 1
ATOM 574 N N . ASP A 1 73 ? 0.717 -16.247 7.532 1.00 93.44 73 ASP A N 1
ATOM 575 C CA . ASP A 1 73 ? 1.272 -16.932 6.362 1.00 93.44 73 ASP A CA 1
ATOM 576 C C . ASP A 1 73 ? 2.495 -16.217 5.767 1.00 93.44 73 ASP A C 1
ATOM 578 O O . ASP A 1 73 ? 3.088 -16.701 4.806 1.00 93.44 73 ASP A O 1
ATOM 582 N N . ARG A 1 74 ? 2.884 -15.060 6.327 1.00 92.50 74 ARG A N 1
ATOM 583 C CA . ARG A 1 74 ? 3.899 -14.148 5.760 1.00 92.50 74 ARG A CA 1
ATOM 584 C C . ARG A 1 74 ? 3.616 -13.772 4.300 1.00 92.50 74 ARG A C 1
ATOM 586 O O . ARG A 1 74 ? 4.535 -13.624 3.503 1.00 92.50 74 ARG A O 1
ATOM 593 N N . PHE A 1 75 ? 2.339 -13.598 3.968 1.00 96.06 75 PHE A N 1
ATOM 594 C CA . PHE A 1 75 ? 1.896 -13.224 2.626 1.00 96.06 75 PHE A CA 1
ATOM 595 C C . PHE A 1 75 ? 2.096 -11.719 2.391 1.00 96.06 75 PHE A C 1
ATOM 597 O O . PHE A 1 75 ? 1.202 -10.900 2.620 1.00 96.06 75 PHE A O 1
ATOM 604 N N . TRP A 1 76 ? 3.316 -11.328 2.029 1.00 95.12 76 TRP A N 1
ATOM 605 C CA . TRP A 1 76 ? 3.735 -9.926 1.962 1.00 95.12 76 TRP A CA 1
ATOM 606 C C . TRP A 1 76 ? 3.615 -9.282 0.580 1.00 95.12 76 TRP A C 1
ATOM 608 O O . TRP A 1 76 ? 3.739 -8.061 0.459 1.00 95.12 76 TRP A O 1
ATOM 618 N N . GLU A 1 77 ? 3.338 -10.076 -0.447 1.00 95.38 77 GLU A N 1
ATOM 619 C CA . GLU A 1 77 ? 3.311 -9.689 -1.855 1.00 95.38 77 GLU A CA 1
ATOM 620 C C . GLU A 1 77 ? 2.491 -8.415 -2.119 1.00 95.38 77 GLU A C 1
ATOM 622 O O . GLU A 1 77 ? 3.032 -7.502 -2.744 1.00 95.38 77 GLU A O 1
ATOM 627 N N . PRO A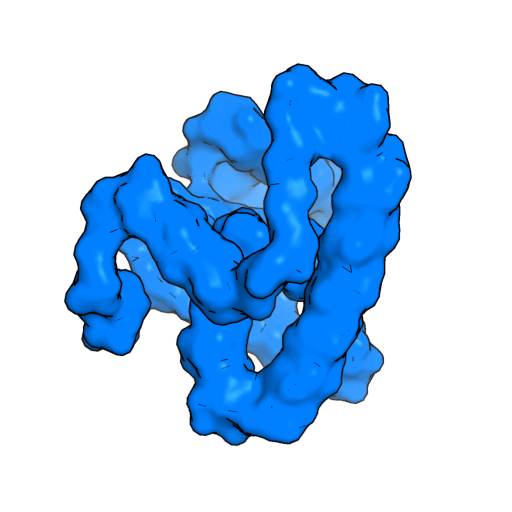 1 78 ? 1.269 -8.233 -1.573 1.00 95.75 78 PRO A N 1
ATOM 628 C CA . PRO A 1 78 ? 0.496 -7.011 -1.811 1.00 95.75 78 PRO A CA 1
ATOM 629 C C . PRO A 1 78 ? 1.180 -5.749 -1.268 1.00 95.75 78 PRO A C 1
ATOM 631 O O . PRO A 1 78 ? 1.090 -4.673 -1.861 1.00 95.75 78 PRO A O 1
ATOM 634 N N . PHE A 1 79 ? 1.885 -5.860 -0.139 1.00 95.94 79 PHE A N 1
ATOM 635 C CA . PHE A 1 79 ? 2.602 -4.736 0.465 1.00 95.94 79 PHE A CA 1
ATOM 636 C C . PHE A 1 79 ? 3.884 -4.417 -0.295 1.00 95.94 79 PHE A C 1
ATOM 638 O O . PHE A 1 79 ? 4.249 -3.249 -0.400 1.00 95.94 79 PHE A O 1
ATOM 645 N N . ILE A 1 80 ? 4.545 -5.439 -0.841 1.00 95.25 80 ILE A N 1
ATOM 646 C CA . ILE A 1 80 ? 5.738 -5.291 -1.677 1.00 95.25 80 ILE A CA 1
ATOM 647 C C . ILE A 1 80 ? 5.363 -4.648 -3.012 1.00 95.25 80 ILE A C 1
ATOM 649 O O . ILE A 1 80 ? 5.988 -3.673 -3.417 1.00 95.25 80 ILE A O 1
ATOM 653 N N . GLU A 1 81 ? 4.310 -5.128 -3.668 1.00 94.38 81 GLU A N 1
ATOM 654 C CA . GLU A 1 81 ? 3.830 -4.598 -4.948 1.00 94.38 81 GLU A CA 1
ATOM 655 C C . GLU A 1 81 ? 3.370 -3.140 -4.826 1.00 94.38 81 GLU A C 1
ATOM 657 O O . GLU A 1 81 ? 3.669 -2.312 -5.689 1.00 94.38 81 GLU A O 1
ATOM 662 N N . TYR A 1 82 ? 2.685 -2.802 -3.729 1.00 94.81 82 TYR A N 1
ATOM 663 C CA . TYR A 1 82 ? 2.099 -1.476 -3.527 1.00 94.81 82 TYR A CA 1
ATOM 664 C C . TYR A 1 82 ? 2.892 -0.554 -2.600 1.00 94.81 82 TYR A C 1
ATOM 666 O O . TYR A 1 82 ? 2.408 0.540 -2.305 1.00 94.81 82 TYR A O 1
ATOM 674 N N . HIS A 1 83 ? 4.105 -0.922 -2.171 1.00 92.19 83 HIS A N 1
ATOM 675 C CA . HIS A 1 83 ? 4.886 -0.150 -1.189 1.00 92.19 83 HIS A CA 1
ATOM 676 C C . HIS A 1 83 ? 4.972 1.347 -1.538 1.00 92.19 83 HIS A C 1
ATOM 678 O O . HIS A 1 83 ? 4.725 2.204 -0.690 1.00 92.19 83 HIS A O 1
ATOM 684 N N . GLY A 1 84 ? 5.238 1.673 -2.808 1.00 88.38 84 GLY A N 1
ATOM 685 C CA . GLY A 1 84 ? 5.358 3.058 -3.261 1.00 88.38 84 GLY A CA 1
ATOM 686 C C . GLY A 1 84 ? 4.034 3.830 -3.264 1.00 88.38 84 GLY A C 1
ATOM 687 O O . GLY A 1 84 ? 4.031 5.051 -3.119 1.00 88.38 84 GLY A O 1
ATOM 688 N N . LEU A 1 85 ? 2.901 3.133 -3.386 1.00 92.38 85 LEU A N 1
ATOM 689 C CA . LEU A 1 85 ? 1.556 3.717 -3.347 1.00 92.38 85 LEU A CA 1
ATOM 690 C C . LEU A 1 85 ? 1.027 3.851 -1.913 1.00 92.38 85 LEU A C 1
ATOM 692 O O . LEU A 1 85 ? 0.246 4.764 -1.639 1.00 92.38 85 LEU A O 1
ATOM 696 N N . LEU A 1 86 ? 1.503 2.995 -1.005 1.00 92.94 86 LEU A N 1
ATOM 697 C CA . LEU A 1 86 ? 1.216 3.027 0.432 1.00 92.94 86 LEU A CA 1
ATOM 698 C C . LEU A 1 86 ? 2.001 4.113 1.192 1.00 92.94 86 LEU A C 1
ATOM 700 O O . LEU A 1 86 ? 1.722 4.338 2.367 1.00 92.94 86 LEU A O 1
ATOM 704 N N . GLN A 1 87 ? 2.940 4.804 0.532 1.00 84.75 87 GLN A N 1
ATOM 705 C CA . GLN A 1 87 ? 3.551 6.075 0.965 1.00 84.75 87 GLN A CA 1
ATOM 706 C C . GLN A 1 87 ? 4.028 6.102 2.425 1.00 84.75 87 GLN A C 1
ATOM 708 O O . GLN A 1 87 ? 3.815 7.076 3.140 1.00 84.75 87 GLN A O 1
ATOM 713 N N . GLY A 1 88 ? 4.677 5.039 2.894 1.00 85.31 88 GLY A N 1
ATOM 714 C CA . GLY A 1 88 ? 5.229 5.011 4.248 1.00 85.31 88 GLY A CA 1
ATOM 715 C C . GLY A 1 88 ? 4.301 4.425 5.320 1.00 85.31 88 GLY A C 1
ATOM 716 O O . GLY A 1 88 ? 4.669 4.385 6.495 1.00 85.31 88 GLY A O 1
ATOM 717 N N . LEU A 1 89 ? 3.087 3.974 4.971 1.00 89.69 89 LEU A N 1
ATOM 718 C CA . LEU A 1 89 ? 2.177 3.369 5.954 1.00 89.69 89 LEU A CA 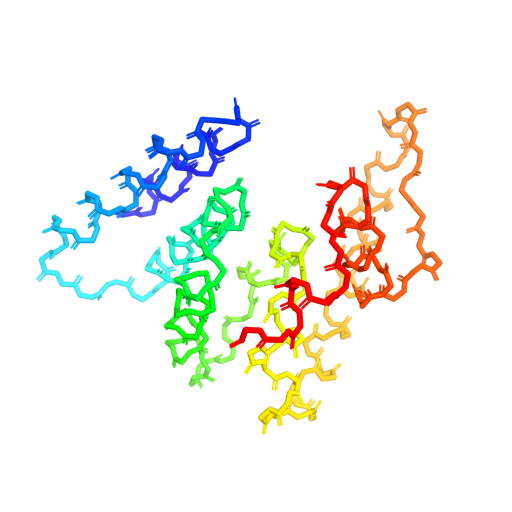1
ATOM 719 C C . LEU A 1 89 ? 2.715 2.064 6.548 1.00 89.69 89 LEU A C 1
ATOM 721 O O . LEU A 1 89 ? 2.377 1.744 7.687 1.00 89.69 89 LEU A O 1
ATOM 725 N N . LEU A 1 90 ? 3.565 1.324 5.832 1.00 90.25 90 LEU A N 1
ATOM 726 C CA . LEU A 1 90 ? 4.197 0.108 6.357 1.00 90.25 90 LEU A CA 1
ATOM 727 C C . LEU A 1 90 ? 5.171 0.444 7.496 1.00 90.25 90 LEU A C 1
ATOM 729 O O . LEU A 1 90 ? 5.229 -0.248 8.511 1.00 90.25 90 LEU A O 1
ATOM 733 N N . GLU A 1 91 ? 5.870 1.566 7.388 1.00 87.00 91 GLU A N 1
ATOM 734 C CA . GLU A 1 91 ? 6.751 2.118 8.408 1.00 87.00 91 GLU A CA 1
ATOM 735 C C . GLU A 1 91 ? 5.969 2.572 9.642 1.00 87.00 91 GLU A C 1
ATOM 737 O O . GLU A 1 91 ? 6.459 2.446 10.767 1.00 87.00 91 GLU A O 1
ATOM 742 N N . VAL A 1 92 ? 4.755 3.098 9.453 1.00 87.25 92 VAL A N 1
ATOM 743 C CA . VAL A 1 92 ? 3.857 3.460 10.559 1.00 87.25 92 VAL A CA 1
ATOM 744 C C . VAL A 1 92 ? 3.319 2.205 11.247 1.00 87.25 92 VAL A C 1
ATOM 746 O O . VAL A 1 92 ? 3.398 2.095 12.472 1.00 87.25 92 VAL A O 1
ATOM 749 N N . CYS A 1 93 ? 2.775 1.269 10.468 1.00 90.00 93 CYS A N 1
ATOM 750 C CA . CYS A 1 93 ? 1.982 0.155 10.982 1.00 90.00 93 CYS A CA 1
ATOM 751 C C . CYS A 1 93 ? 2.841 -1.006 11.492 1.00 90.00 93 CYS A C 1
ATOM 753 O O . CYS A 1 93 ? 2.484 -1.615 12.500 1.00 90.00 93 CYS A O 1
ATOM 755 N N . VAL A 1 94 ? 3.968 -1.292 10.831 1.00 89.44 94 VAL A N 1
ATOM 756 C CA . VAL A 1 94 ? 4.780 -2.493 11.078 1.00 89.44 94 VAL A CA 1
ATOM 757 C C . VAL A 1 94 ? 6.068 -2.155 11.816 1.00 89.44 94 VAL A C 1
ATOM 759 O O . VAL A 1 94 ? 6.312 -2.711 12.881 1.00 89.44 94 VAL A O 1
ATOM 762 N N . ARG A 1 95 ? 6.878 -1.203 11.328 1.00 85.12 95 ARG A N 1
ATOM 763 C CA . ARG A 1 95 ? 8.226 -0.936 11.884 1.00 85.12 95 ARG A CA 1
ATOM 764 C C . ARG A 1 95 ? 8.225 -0.633 13.384 1.00 85.12 95 ARG A C 1
ATOM 766 O O . ARG A 1 95 ? 9.137 -1.059 14.084 1.00 85.12 95 ARG A O 1
ATOM 773 N N . LYS A 1 96 ? 7.223 0.106 13.878 1.00 79.12 96 LYS A N 1
ATOM 774 C CA . LYS A 1 96 ? 7.101 0.439 15.310 1.00 79.12 96 LYS A CA 1
ATOM 775 C C . LYS A 1 96 ? 6.760 -0.777 16.179 1.00 79.12 96 LYS A C 1
ATOM 777 O O . LYS A 1 96 ? 7.151 -0.801 17.339 1.00 79.12 96 LYS A O 1
ATOM 782 N N . LYS A 1 97 ? 6.015 -1.745 15.638 1.00 87.31 97 LYS A N 1
ATOM 783 C CA . LYS A 1 97 ? 5.535 -2.926 16.370 1.00 87.31 97 LYS A CA 1
ATOM 784 C C . LYS A 1 97 ? 6.508 -4.100 16.254 1.00 87.31 97 LYS A C 1
ATOM 786 O O . LYS A 1 97 ? 6.766 -4.785 17.235 1.00 87.31 97 LYS A O 1
ATOM 791 N N . GLU A 1 98 ? 7.046 -4.316 15.056 1.00 89.94 98 GLU A N 1
ATOM 792 C CA . GLU A 1 98 ? 7.834 -5.491 14.678 1.00 89.94 98 GLU A CA 1
ATOM 793 C C . GLU A 1 98 ? 9.039 -5.077 13.808 1.00 89.94 98 GLU A C 1
ATOM 795 O O . GLU A 1 98 ? 9.047 -5.299 12.593 1.00 89.94 98 GLU A O 1
ATOM 800 N N . PRO A 1 99 ? 10.075 -4.452 14.397 1.00 90.38 99 PRO A N 1
ATOM 801 C CA . PRO A 1 99 ? 11.191 -3.880 13.639 1.00 90.38 99 PRO A CA 1
ATOM 802 C C . PRO A 1 99 ? 11.974 -4.923 12.829 1.00 90.38 99 PRO A C 1
ATOM 804 O O . PRO A 1 99 ? 12.371 -4.642 11.698 1.00 90.38 99 PRO A O 1
ATOM 807 N N . GLU A 1 100 ? 12.150 -6.136 13.359 1.00 93.88 100 GLU A N 1
ATOM 808 C CA . GLU A 1 100 ? 12.856 -7.217 12.655 1.00 93.88 100 GLU A CA 1
ATOM 809 C C . GLU A 1 100 ? 12.063 -7.754 11.457 1.00 93.88 100 GLU A C 1
ATOM 811 O O . GLU A 1 100 ? 12.640 -8.015 10.402 1.00 93.88 100 GLU A O 1
ATOM 816 N N . ILE A 1 101 ? 10.735 -7.855 11.580 1.00 92.81 101 ILE A N 1
ATOM 817 C CA . ILE A 1 101 ? 9.862 -8.242 10.462 1.00 92.81 101 ILE A CA 1
ATOM 818 C C . ILE A 1 101 ? 9.865 -7.150 9.396 1.00 92.81 101 ILE A C 1
ATOM 820 O O . ILE A 1 101 ? 10.038 -7.436 8.213 1.00 92.81 101 ILE A O 1
ATOM 824 N N . TYR A 1 102 ? 9.764 -5.886 9.810 1.00 92.81 102 TYR A N 1
ATOM 825 C CA . TYR A 1 102 ? 9.860 -4.765 8.883 1.00 92.81 102 TYR A CA 1
ATOM 826 C C . TYR A 1 102 ? 11.197 -4.756 8.130 1.00 92.81 102 TYR A C 1
ATOM 828 O O . TYR A 1 102 ? 11.228 -4.458 6.940 1.00 92.81 102 TYR A O 1
ATOM 836 N N . LYS A 1 103 ? 12.309 -5.112 8.784 1.00 93.31 103 LYS A N 1
ATOM 837 C CA . LYS A 1 103 ? 13.623 -5.199 8.134 1.00 93.31 103 LYS A CA 1
ATOM 838 C C . LYS A 1 103 ? 13.661 -6.266 7.035 1.00 93.31 103 LYS A C 1
ATOM 840 O O . LYS A 1 103 ? 14.267 -6.023 5.993 1.00 93.31 103 LYS A O 1
ATOM 845 N N . GLN A 1 104 ? 13.012 -7.412 7.249 1.00 94.75 104 GLN A N 1
ATOM 846 C CA . GLN A 1 104 ? 12.881 -8.463 6.232 1.00 94.75 104 GLN A CA 1
ATOM 847 C C . GLN A 1 104 ? 12.036 -7.972 5.051 1.00 94.75 104 GLN A C 1
ATOM 849 O O . GLN A 1 104 ? 12.517 -7.966 3.919 1.00 94.75 104 GLN A O 1
ATOM 854 N N . LEU A 1 105 ? 10.846 -7.435 5.338 1.00 93.75 105 LEU A N 1
ATOM 855 C CA . LEU A 1 105 ? 9.950 -6.850 4.339 1.00 93.75 105 LEU A CA 1
ATOM 856 C C . LEU A 1 105 ? 10.636 -5.749 3.514 1.00 93.75 105 LEU A C 1
ATOM 858 O O . LEU A 1 105 ? 10.534 -5.725 2.291 1.00 93.75 105 LEU A O 1
ATOM 862 N N . ALA A 1 106 ? 11.376 -4.847 4.162 1.00 92.44 106 ALA A N 1
ATOM 863 C CA . ALA A 1 106 ? 12.109 -3.780 3.486 1.00 92.44 106 ALA A CA 1
ATOM 864 C C . ALA A 1 106 ? 13.183 -4.328 2.532 1.00 92.44 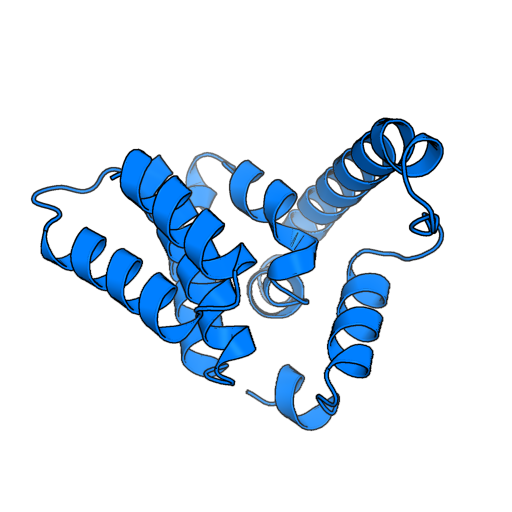106 ALA A C 1
ATOM 866 O O . ALA A 1 106 ? 13.401 -3.756 1.465 1.00 92.44 106 ALA A O 1
ATOM 867 N N . GLY A 1 107 ? 13.834 -5.442 2.883 1.00 94.19 107 GLY A N 1
ATOM 868 C CA . GLY A 1 107 ? 14.761 -6.140 1.993 1.00 94.19 107 GLY A CA 1
ATOM 869 C C . GLY A 1 107 ? 14.074 -6.669 0.731 1.00 94.19 107 GLY A C 1
ATOM 870 O O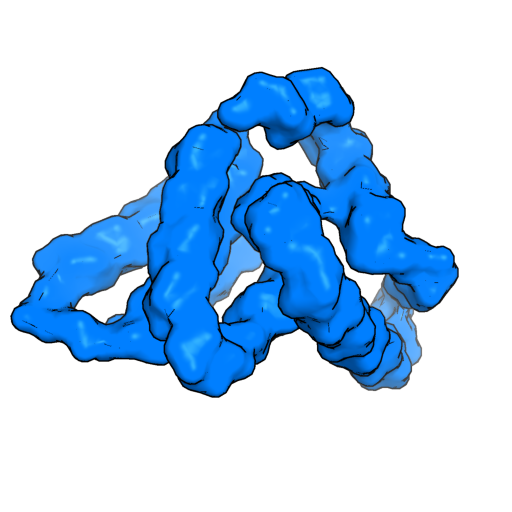 . GLY A 1 107 ? 14.592 -6.490 -0.374 1.00 94.19 107 GLY A O 1
ATOM 871 N N . GLU A 1 108 ? 12.883 -7.250 0.879 1.00 94.75 108 GLU A N 1
ATOM 872 C CA . GLU A 1 108 ? 12.076 -7.732 -0.247 1.00 94.75 108 GLU A CA 1
ATOM 873 C C . GLU A 1 108 ? 11.568 -6.583 -1.125 1.00 94.75 108 GLU A C 1
ATOM 875 O O . GLU A 1 108 ? 11.683 -6.658 -2.348 1.00 94.75 108 GLU A O 1
ATOM 880 N N . ILE A 1 109 ? 11.134 -5.472 -0.521 1.00 93.69 109 ILE A N 1
ATOM 881 C CA . ILE A 1 109 ? 10.783 -4.236 -1.237 1.00 93.69 109 ILE A CA 1
ATOM 882 C C . ILE A 1 109 ? 11.969 -3.728 -2.060 1.00 93.69 109 ILE A C 1
ATOM 884 O O . ILE A 1 109 ? 11.809 -3.415 -3.236 1.00 93.69 109 ILE A O 1
ATOM 888 N N . ILE A 1 110 ? 13.177 -3.679 -1.491 1.00 92.56 110 ILE A N 1
ATOM 889 C CA . ILE A 1 110 ? 14.375 -3.243 -2.226 1.00 92.56 110 ILE A CA 1
ATOM 890 C C . ILE A 1 110 ? 14.657 -4.179 -3.408 1.00 92.56 110 ILE A C 1
ATOM 892 O O . ILE A 1 110 ? 14.959 -3.710 -4.509 1.00 92.56 110 ILE A O 1
ATOM 896 N N . SER A 1 111 ? 14.556 -5.494 -3.196 1.00 93.75 111 SER A N 1
ATOM 897 C CA . SER A 1 111 ? 14.749 -6.496 -4.250 1.00 93.75 111 SER A CA 1
ATOM 898 C C . SER A 1 111 ? 13.737 -6.325 -5.389 1.00 93.75 111 SER A C 1
ATOM 900 O O . SER A 1 111 ? 14.117 -6.269 -6.567 1.00 93.75 111 SER A O 1
ATOM 902 N N . PHE A 1 112 ? 12.459 -6.162 -5.038 1.00 93.00 112 PHE A N 1
ATOM 903 C CA . PHE A 1 112 ? 11.376 -5.910 -5.981 1.00 93.00 112 PHE A CA 1
ATOM 904 C C . PHE A 1 112 ? 11.614 -4.618 -6.763 1.00 93.00 112 PHE A C 1
ATOM 906 O O . PHE A 1 112 ? 11.650 -4.642 -7.993 1.00 93.00 112 PHE A O 1
ATOM 913 N N . SER A 1 113 ? 11.867 -3.505 -6.074 1.00 90.56 113 SER A N 1
ATOM 914 C CA . SER A 1 113 ? 12.053 -2.192 -6.695 1.00 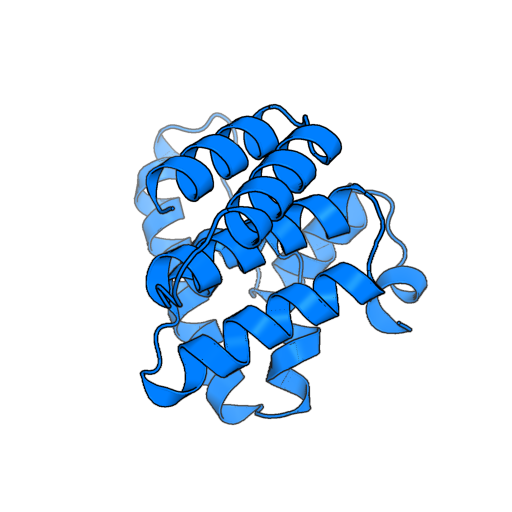90.56 113 SER A CA 1
ATOM 915 C C . SER A 1 113 ? 13.237 -2.175 -7.655 1.00 90.56 113 SER A C 1
ATOM 917 O O . SER A 1 113 ? 13.120 -1.649 -8.760 1.00 90.56 113 SER A O 1
ATOM 919 N N . ARG A 1 114 ? 14.362 -2.807 -7.298 1.00 91.06 114 ARG A N 1
ATOM 920 C CA . ARG A 1 114 ? 15.519 -2.945 -8.201 1.00 91.06 114 ARG A CA 1
ATOM 921 C C . ARG A 1 114 ? 15.186 -3.766 -9.442 1.00 91.06 114 ARG A C 1
ATOM 923 O O . ARG A 1 114 ? 15.572 -3.392 -10.549 1.00 91.06 114 ARG A O 1
ATOM 930 N N . SER A 1 115 ? 14.452 -4.863 -9.270 1.00 92.19 115 SER A N 1
ATOM 931 C CA . SER A 1 115 ? 14.013 -5.712 -10.382 1.00 92.19 115 SER A CA 1
ATOM 932 C C . SER A 1 115 ? 13.060 -4.960 -11.314 1.00 92.19 115 SER A C 1
ATOM 934 O O . SER A 1 115 ? 13.242 -4.984 -12.532 1.00 92.19 115 SER A O 1
ATOM 936 N N . TRP A 1 116 ? 12.110 -4.215 -10.745 1.00 91.56 116 TRP A N 1
ATOM 937 C CA . TRP A 1 116 ? 11.204 -3.342 -11.483 1.00 91.56 116 TRP A CA 1
ATOM 938 C C . TRP A 1 116 ? 11.985 -2.279 -12.267 1.00 91.56 116 TRP A C 1
ATOM 940 O O . TRP A 1 116 ? 11.847 -2.174 -13.485 1.00 91.56 116 TRP A O 1
ATOM 950 N N . MET A 1 117 ? 12.894 -1.556 -11.611 1.00 90.88 117 MET A N 1
ATOM 951 C CA . MET A 1 117 ? 13.732 -0.532 -12.242 1.00 90.88 117 MET A CA 1
ATOM 952 C C . MET A 1 117 ? 14.556 -1.089 -13.403 1.00 90.88 117 MET A C 1
ATOM 954 O O . MET A 1 117 ? 14.577 -0.490 -14.475 1.00 90.88 117 MET A O 1
ATOM 958 N N . LYS A 1 118 ? 15.178 -2.261 -13.239 1.00 92.12 118 LYS A N 1
ATOM 959 C CA . LYS A 1 118 ? 15.960 -2.916 -14.300 1.00 92.12 118 LYS A CA 1
ATOM 960 C C . LYS A 1 118 ? 15.132 -3.178 -15.564 1.00 92.12 118 LYS A C 1
ATOM 962 O O . LYS A 1 118 ? 15.650 -3.039 -16.670 1.00 92.12 118 LYS A O 1
ATOM 967 N N . ILE A 1 119 ? 13.865 -3.561 -15.409 1.00 92.44 119 ILE A N 1
ATOM 968 C CA . ILE A 1 119 ? 12.962 -3.880 -16.525 1.00 92.44 119 ILE A CA 1
ATOM 969 C C . ILE A 1 119 ? 12.351 -2.611 -17.134 1.00 92.44 119 ILE A C 1
ATOM 971 O O . ILE A 1 119 ? 12.183 -2.527 -18.356 1.00 92.44 119 ILE A O 1
ATOM 975 N N . HIS A 1 120 ? 11.996 -1.638 -16.294 1.00 90.06 120 HIS A N 1
ATOM 976 C CA . HIS A 1 120 ? 11.182 -0.494 -16.690 1.00 90.06 120 HIS A CA 1
ATOM 977 C C . HIS A 1 120 ? 11.998 0.752 -17.038 1.00 90.06 120 HIS A C 1
ATOM 979 O O . HIS A 1 120 ? 11.671 1.391 -18.033 1.00 90.06 120 HIS A O 1
ATOM 985 N N . ASN A 1 121 ? 13.077 1.080 -16.317 1.00 91.88 121 ASN A N 1
ATOM 986 C CA . ASN A 1 121 ? 13.868 2.294 -16.576 1.00 91.88 121 ASN A CA 1
ATOM 987 C C . ASN A 1 121 ? 14.330 2.436 -18.039 1.00 91.88 121 ASN A C 1
ATOM 989 O O . ASN A 1 121 ? 14.174 3.529 -18.579 1.00 91.88 121 ASN A O 1
ATOM 993 N N . PRO A 1 122 ? 14.802 1.378 -18.735 1.00 92.56 122 PRO A N 1
ATOM 994 C CA . PRO A 1 122 ? 15.189 1.493 -20.146 1.00 92.56 122 PRO A CA 1
ATOM 995 C C . PRO A 1 122 ? 14.049 1.907 -21.090 1.00 92.56 122 PRO A C 1
ATOM 997 O O . PRO A 1 122 ? 14.304 2.339 -22.209 1.00 92.56 122 PRO A O 1
ATOM 1000 N N . LYS A 1 123 ? 12.790 1.745 -20.665 1.00 90.75 123 LYS A N 1
ATOM 1001 C CA . LYS A 1 123 ? 11.582 2.057 -21.443 1.00 90.75 123 LYS A CA 1
ATOM 1002 C C . LYS A 1 123 ? 10.959 3.404 -21.058 1.00 90.75 123 LYS A C 1
ATOM 1004 O O . LYS A 1 123 ? 10.000 3.828 -21.697 1.00 90.75 123 LYS A O 1
ATOM 1009 N N . MET A 1 124 ? 11.453 4.053 -20.003 1.00 84.88 124 MET A N 1
ATOM 1010 C CA . MET A 1 124 ? 10.861 5.263 -19.429 1.00 84.88 124 MET A CA 1
ATOM 1011 C C . MET A 1 124 ? 11.608 6.515 -19.897 1.00 84.88 124 MET A C 1
ATOM 1013 O O . MET A 1 124 ? 12.823 6.509 -20.052 1.00 84.88 124 MET A O 1
ATOM 1017 N N . GLN A 1 125 ? 10.887 7.628 -20.064 1.00 79.00 125 GLN A N 1
ATOM 1018 C CA . GLN A 1 125 ? 11.495 8.928 -20.398 1.00 79.00 125 GLN A CA 1
ATOM 1019 C C . GLN A 1 125 ? 12.299 9.530 -19.233 1.00 79.00 125 GLN A C 1
ATOM 1021 O O . GLN A 1 125 ? 13.143 10.398 -19.439 1.00 79.00 125 GLN A O 1
ATOM 1026 N N . LYS A 1 126 ? 12.010 9.095 -18.000 1.00 81.44 126 LYS A N 1
ATOM 1027 C CA . LYS A 1 126 ? 12.718 9.475 -16.776 1.00 81.44 126 LYS A CA 1
ATOM 1028 C C . LYS A 1 126 ? 13.004 8.225 -15.954 1.00 81.44 126 LYS A C 1
ATOM 1030 O O . LYS A 1 126 ? 12.111 7.407 -15.743 1.00 81.44 126 LYS A O 1
ATOM 1035 N N . THR A 1 127 ? 14.237 8.111 -15.482 1.00 82.06 127 THR A N 1
ATOM 1036 C CA . THR A 1 127 ? 14.724 6.981 -14.688 1.00 82.06 127 THR A CA 1
ATOM 1037 C C . THR A 1 127 ? 14.296 7.131 -13.231 1.00 82.06 127 THR A C 1
ATOM 1039 O O . THR A 1 127 ? 14.500 8.189 -12.633 1.00 82.06 127 THR A O 1
ATOM 1042 N N . VAL A 1 128 ? 13.737 6.073 -12.642 1.00 81.69 128 VAL A N 1
ATOM 1043 C CA . VAL A 1 128 ? 13.551 5.987 -11.187 1.00 81.69 128 VAL A CA 1
ATOM 1044 C C . VAL A 1 128 ? 14.893 5.629 -10.548 1.00 81.69 128 VAL A C 1
ATOM 1046 O O . VAL A 1 128 ? 15.565 4.705 -11.009 1.00 81.69 128 VAL A O 1
ATOM 1049 N N . THR A 1 129 ? 15.292 6.385 -9.523 1.00 83.19 129 THR A N 1
ATOM 1050 C CA . THR A 1 129 ? 16.564 6.197 -8.806 1.00 83.19 129 THR A CA 1
ATOM 1051 C C . THR A 1 129 ? 16.515 4.989 -7.870 1.00 83.19 129 THR A C 1
ATOM 1053 O O . THR A 1 129 ? 15.515 4.767 -7.190 1.00 83.19 129 THR A O 1
ATOM 1056 N N . ASP A 1 130 ? 17.613 4.240 -7.800 1.00 82.31 130 ASP A N 1
ATOM 1057 C CA . ASP A 1 130 ? 17.824 3.119 -6.878 1.00 82.31 130 ASP A CA 1
ATOM 1058 C C . ASP A 1 130 ? 18.616 3.516 -5.619 1.00 82.31 130 ASP A C 1
ATOM 1060 O O . ASP A 1 130 ? 18.913 2.667 -4.776 1.00 82.31 130 ASP A O 1
ATOM 1064 N N . LEU A 1 131 ? 18.940 4.807 -5.485 1.00 85.44 131 LEU A N 1
ATOM 1065 C CA . LEU A 1 131 ? 19.727 5.354 -4.378 1.00 85.44 131 LEU A CA 1
ATOM 1066 C C . LEU A 1 131 ? 18.919 5.541 -3.087 1.00 85.44 131 LEU A C 1
ATOM 1068 O O . LEU A 1 131 ? 19.515 5.716 -2.029 1.00 85.44 131 LEU A O 1
ATOM 1072 N N . LEU A 1 132 ? 17.585 5.538 -3.169 1.00 84.81 132 LEU A N 1
ATOM 1073 C CA . LEU A 1 132 ? 16.710 5.770 -2.022 1.00 84.81 132 LEU A CA 1
ATOM 1074 C C . LEU A 1 132 ? 16.345 4.454 -1.333 1.00 84.81 132 LEU A C 1
ATOM 1076 O O . LEU A 1 132 ? 15.911 3.493 -1.971 1.00 84.81 132 LEU A O 1
ATOM 1080 N N . SER A 1 133 ? 16.445 4.437 -0.007 1.00 84.44 133 SER A N 1
ATOM 1081 C CA . SER A 1 133 ? 15.780 3.429 0.816 1.00 84.44 133 SER A CA 1
ATOM 1082 C C . SER A 1 133 ? 14.252 3.546 0.694 1.00 84.44 133 SER A C 1
ATOM 1084 O O . SER A 1 133 ? 13.743 4.617 0.348 1.00 84.44 133 SER A O 1
ATOM 1086 N N . PRO A 1 134 ? 13.483 2.493 1.036 1.00 82.50 134 PRO A N 1
ATOM 1087 C CA . PRO A 1 134 ? 12.020 2.563 1.034 1.00 82.50 134 PRO A CA 1
ATOM 1088 C C . PRO A 1 134 ? 11.467 3.738 1.856 1.00 82.50 134 PRO A C 1
ATOM 1090 O O . PRO A 1 134 ? 10.539 4.413 1.419 1.00 82.50 134 PRO A O 1
ATOM 1093 N N . LEU A 1 135 ? 12.099 4.051 2.992 1.00 83.31 135 LEU A N 1
ATOM 1094 C CA . LEU A 1 135 ? 11.707 5.184 3.828 1.00 83.31 135 LEU A CA 1
ATOM 1095 C C . LEU A 1 135 ? 11.975 6.528 3.137 1.00 83.31 135 LEU A C 1
ATOM 1097 O O . LEU A 1 135 ? 11.107 7.398 3.135 1.00 83.31 135 LEU A O 1
ATOM 1101 N N . GLU A 1 136 ? 13.165 6.720 2.566 1.00 86.69 136 GLU A N 1
ATOM 1102 C CA . GLU A 1 136 ? 13.504 7.962 1.856 1.00 86.69 136 GLU A CA 1
ATOM 1103 C C . GLU A 1 136 ? 12.621 8.153 0.625 1.00 86.69 136 GLU A C 1
ATOM 1105 O O . GLU A 1 136 ? 12.174 9.267 0.356 1.00 86.69 136 GLU A O 1
ATOM 1110 N N . PHE A 1 137 ? 12.311 7.063 -0.079 1.00 84.12 137 PHE A N 1
ATOM 1111 C CA . PHE A 1 137 ? 11.354 7.065 -1.176 1.00 84.12 137 PHE A CA 1
ATOM 1112 C C . PHE A 1 137 ? 9.967 7.514 -0.699 1.00 84.12 137 PHE A C 1
ATOM 1114 O O . PHE A 1 137 ? 9.390 8.434 -1.278 1.00 84.12 137 PHE A O 1
ATOM 1121 N N . SER A 1 138 ? 9.457 6.939 0.395 1.00 81.31 138 SER A N 1
ATOM 1122 C CA . SER A 1 138 ? 8.179 7.336 1.000 1.00 81.31 138 SER A CA 1
ATOM 1123 C C . SER A 1 138 ? 8.163 8.819 1.398 1.00 81.31 138 SER A C 1
ATOM 1125 O O . SER A 1 138 ? 7.206 9.528 1.089 1.00 81.31 138 SER A O 1
ATOM 1127 N N . ILE A 1 139 ? 9.240 9.326 2.009 1.00 82.44 139 ILE A N 1
ATOM 1128 C CA . ILE A 1 139 ? 9.377 10.749 2.369 1.00 82.44 139 ILE A CA 1
ATOM 1129 C C . ILE A 1 139 ? 9.360 11.639 1.120 1.00 82.44 139 ILE A C 1
ATOM 1131 O O . ILE A 1 139 ? 8.651 12.646 1.096 1.00 82.44 139 ILE A O 1
ATOM 1135 N N . ALA A 1 140 ? 10.103 11.269 0.074 1.00 83.62 140 ALA A N 1
ATOM 1136 C CA . ALA A 1 140 ? 10.135 12.019 -1.179 1.00 83.62 140 ALA A CA 1
ATOM 1137 C C . ALA A 1 140 ? 8.746 12.071 -1.839 1.00 83.62 140 ALA A C 1
ATOM 1139 O O . ALA A 1 140 ? 8.302 13.136 -2.269 1.00 83.62 140 ALA A O 1
ATOM 1140 N N . MET A 1 141 ? 8.024 10.946 -1.853 1.00 80.62 141 MET A N 1
ATOM 1141 C CA . MET A 1 141 ? 6.669 10.853 -2.404 1.00 80.62 141 MET A CA 1
ATOM 1142 C C . MET A 1 141 ? 5.657 11.718 -1.644 1.00 80.62 141 MET A C 1
ATOM 1144 O O . MET A 1 141 ? 4.823 12.373 -2.274 1.00 80.62 141 MET A O 1
ATOM 1148 N N . LEU A 1 142 ? 5.745 11.758 -0.312 1.00 74.50 142 LEU A N 1
ATOM 1149 C CA . LEU A 1 142 ? 4.907 12.626 0.520 1.00 74.50 142 LEU A CA 1
ATOM 1150 C C . LEU A 1 142 ? 5.209 14.109 0.267 1.00 74.50 142 LEU A C 1
ATOM 1152 O O . LEU A 1 142 ? 4.284 14.902 0.067 1.00 74.50 142 LEU A O 1
ATOM 1156 N N . ALA A 1 143 ? 6.491 14.478 0.188 1.00 77.81 143 ALA A N 1
ATOM 1157 C CA . ALA A 1 143 ? 6.911 15.848 -0.101 1.00 77.81 143 ALA A CA 1
ATOM 1158 C C . ALA A 1 143 ? 6.410 16.333 -1.475 1.00 77.81 143 ALA A C 1
ATOM 1160 O O . ALA A 1 143 ? 5.911 17.452 -1.588 1.00 77.81 143 ALA A O 1
ATOM 1161 N N . CYS A 1 144 ? 6.445 15.478 -2.507 1.00 75.56 144 CYS A N 1
ATOM 1162 C CA . CYS A 1 144 ? 5.901 15.789 -3.836 1.00 75.56 144 CYS A CA 1
ATOM 1163 C C . CYS A 1 144 ? 4.390 16.078 -3.845 1.00 75.56 144 CYS A C 1
ATOM 1165 O O . CYS A 1 144 ? 3.884 16.646 -4.812 1.00 75.56 144 CYS A O 1
ATOM 1167 N N . ARG A 1 145 ? 3.656 15.679 -2.801 1.00 68.69 145 ARG A N 1
ATOM 1168 C CA . ARG A 1 145 ? 2.194 15.809 -2.704 1.00 68.69 145 ARG A CA 1
ATOM 1169 C C . ARG A 1 145 ? 1.750 16.905 -1.732 1.00 68.69 145 ARG A C 1
ATOM 1171 O O . ARG A 1 145 ? 0.583 16.931 -1.347 1.00 68.69 145 ARG A O 1
ATOM 1178 N N . ASN A 1 146 ? 2.658 17.810 -1.353 1.00 67.44 146 ASN A N 1
ATOM 1179 C CA . ASN A 1 146 ? 2.432 18.891 -0.386 1.00 67.44 146 ASN A CA 1
ATOM 1180 C C . ASN A 1 146 ? 1.949 18.406 0.994 1.00 67.44 146 ASN A C 1
ATOM 1182 O O . ASN A 1 146 ? 1.283 19.155 1.706 1.00 67.44 146 ASN A O 1
ATOM 1186 N N . TRP A 1 147 ? 2.268 17.167 1.378 1.00 63.06 147 TRP A N 1
ATOM 1187 C CA . TRP A 1 147 ? 2.075 16.716 2.754 1.00 63.06 147 TRP A CA 1
ATOM 1188 C C . TRP A 1 147 ? 3.228 17.223 3.615 1.00 63.06 147 TRP A C 1
ATOM 1190 O O . TRP A 1 147 ? 4.397 17.079 3.251 1.00 63.06 147 TRP A O 1
ATOM 1200 N N . THR A 1 148 ? 2.925 17.786 4.782 1.00 59.16 148 THR A N 1
ATOM 1201 C CA . THR A 1 148 ? 3.961 18.087 5.770 1.00 59.16 148 THR A CA 1
ATOM 1202 C C . THR A 1 148 ? 4.277 16.834 6.588 1.00 59.16 148 THR A C 1
ATOM 1204 O O . THR A 1 148 ? 3.394 16.048 6.934 1.00 59.16 148 THR A O 1
ATOM 1207 N N . ASN A 1 149 ? 5.544 16.659 6.981 1.00 56.09 149 ASN A N 1
ATOM 1208 C CA . ASN A 1 149 ? 5.953 15.551 7.858 1.00 56.09 149 ASN A CA 1
ATOM 1209 C C . ASN A 1 149 ? 5.134 15.505 9.168 1.00 56.09 149 ASN A C 1
ATOM 1211 O O . ASN A 1 149 ? 4.958 14.442 9.758 1.00 56.09 149 ASN A O 1
ATOM 1215 N N . GLN A 1 150 ? 4.611 16.641 9.639 1.00 55.53 150 GLN A N 1
ATOM 1216 C CA . GLN A 1 150 ? 3.784 16.668 10.844 1.00 55.53 150 GLN A CA 1
ATOM 1217 C C . GLN A 1 150 ? 2.379 16.094 10.634 1.00 55.53 150 GLN A C 1
ATOM 1219 O O . GLN A 1 150 ? 1.844 15.518 11.574 1.00 55.53 150 GLN A O 1
ATOM 1224 N N . GLU A 1 151 ? 1.793 16.215 9.443 1.00 56.75 151 GLU A N 1
ATOM 1225 C CA . GLU A 1 151 ? 0.448 15.700 9.149 1.00 56.75 151 GLU A CA 1
ATOM 1226 C C . GLU A 1 151 ? 0.426 14.172 9.016 1.00 56.75 151 GLU A C 1
ATOM 1228 O O . GLU A 1 151 ? -0.552 13.541 9.404 1.00 56.75 151 GLU A O 1
ATOM 1233 N N . PHE A 1 152 ? 1.509 13.567 8.516 1.00 56.00 152 PHE A N 1
ATOM 1234 C CA . PHE A 1 152 ? 1.559 12.124 8.251 1.00 56.00 152 PHE A CA 1
ATOM 1235 C C . PHE A 1 152 ? 1.984 11.288 9.470 1.00 56.00 152 PHE A C 1
ATOM 1237 O O . PHE A 1 152 ? 1.466 10.195 9.684 1.00 56.00 152 PHE A O 1
ATOM 1244 N N . TRP A 1 153 ? 2.936 11.784 10.274 1.00 57.34 153 TRP A N 1
ATOM 1245 C CA . TRP A 1 153 ? 3.558 11.004 11.357 1.00 57.34 153 TRP A CA 1
ATOM 1246 C C . TRP A 1 153 ? 2.947 11.235 12.753 1.00 57.34 153 TRP A C 1
ATOM 1248 O O . TRP A 1 153 ? 3.300 10.500 13.679 1.00 57.34 153 TRP A O 1
ATOM 1258 N N . LYS A 1 154 ? 2.079 12.249 12.931 1.00 50.75 154 LYS A N 1
ATOM 1259 C CA . LYS A 1 154 ? 1.419 12.565 14.221 1.00 50.75 154 LYS A CA 1
ATOM 1260 C C . LYS A 1 154 ? 0.028 11.932 14.404 1.00 50.75 154 LYS A C 1
ATOM 1262 O O . LYS A 1 154 ? -0.528 12.068 15.492 1.00 50.75 154 LYS A O 1
ATOM 1267 N N . SER A 1 155 ? -0.537 11.294 13.378 1.00 45.16 155 SER A N 1
ATOM 1268 C CA . SER A 1 155 ? -1.797 10.528 13.453 1.00 45.16 155 SER A CA 1
ATOM 1269 C C . SER A 1 155 ? -1.582 9.137 14.036 1.00 45.16 155 SER A C 1
ATOM 1271 O O . SER A 1 155 ? -2.449 8.707 14.824 1.00 45.16 155 SER A O 1
#